Protein AF-A0A2K3L441-F1 (afdb_monomer_lite)

Structure (mmCIF, N/CA/C/O backbone):
data_AF-A0A2K3L441-F1
#
_entry.id   AF-A0A2K3L441-F1
#
loop_
_atom_site.group_PDB
_atom_site.id
_atom_site.type_symbol
_atom_site.label_atom_id
_atom_site.label_alt_id
_atom_site.label_comp_id
_atom_site.label_asym_id
_atom_site.label_entity_id
_atom_site.label_seq_id
_atom_site.pdbx_PDB_ins_code
_atom_site.Cartn_x
_atom_site.Cartn_y
_atom_site.Cartn_z
_atom_site.occupancy
_atom_site.B_iso_or_equiv
_atom_site.auth_seq_id
_atom_site.auth_comp_id
_atom_site.auth_asym_id
_atom_site.auth_atom_id
_atom_site.pdbx_PDB_model_num
ATOM 1 N N . MET A 1 1 ? -13.984 75.936 0.713 1.00 43.16 1 MET A N 1
ATOM 2 C CA . MET A 1 1 ? -13.941 75.637 -0.731 1.00 43.16 1 MET A CA 1
ATOM 3 C C . MET A 1 1 ? -13.088 74.402 -0.878 1.00 43.16 1 MET A C 1
ATOM 5 O O . MET A 1 1 ? -11.868 74.465 -0.814 1.00 43.16 1 MET A O 1
ATOM 9 N N . ASP A 1 2 ? -13.802 73.290 -0.870 1.00 38.25 2 ASP A N 1
ATOM 10 C CA . ASP A 1 2 ? -13.353 71.916 -0.731 1.00 38.25 2 ASP A CA 1
ATOM 11 C C . ASP A 1 2 ? -12.721 71.368 -2.008 1.00 38.25 2 ASP A C 1
ATOM 13 O O . ASP A 1 2 ? -13.249 71.599 -3.092 1.00 38.25 2 ASP A O 1
ATOM 17 N N . MET A 1 3 ? -11.671 70.557 -1.857 1.00 40.84 3 MET A N 1
ATOM 18 C CA . MET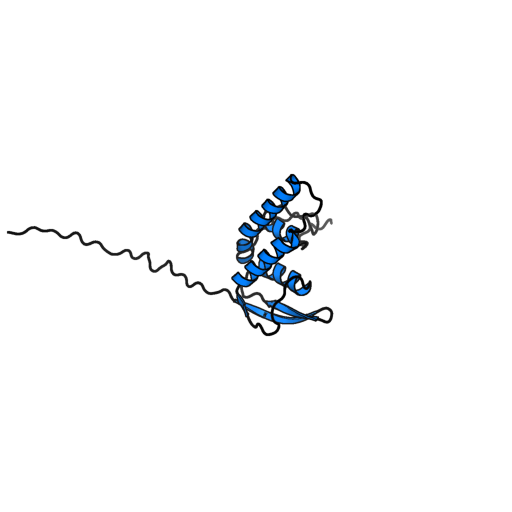 A 1 3 ? -11.440 69.366 -2.681 1.00 40.84 3 MET A CA 1
ATOM 19 C C . MET A 1 3 ? -10.680 68.324 -1.851 1.00 40.84 3 MET A C 1
ATOM 21 O O . MET A 1 3 ? -9.459 68.377 -1.728 1.00 40.84 3 MET A O 1
ATOM 25 N N . ALA A 1 4 ? -11.417 67.364 -1.295 1.00 40.56 4 ALA A N 1
ATOM 26 C CA . ALA A 1 4 ? -10.904 66.048 -0.932 1.00 40.56 4 ALA A CA 1
ATOM 27 C C . ALA A 1 4 ? -11.499 65.051 -1.938 1.00 40.56 4 ALA A C 1
ATOM 29 O O . ALA A 1 4 ? -12.717 64.903 -2.004 1.00 40.56 4 ALA A O 1
ATOM 30 N N . ALA A 1 5 ? -10.658 64.408 -2.749 1.00 44.62 5 ALA A N 1
ATOM 31 C CA . ALA A 1 5 ? -11.072 63.332 -3.644 1.00 44.62 5 ALA A CA 1
ATOM 32 C C . ALA A 1 5 ? -10.707 61.987 -3.003 1.00 44.62 5 ALA A C 1
ATOM 34 O O . ALA A 1 5 ? -9.537 61.686 -2.773 1.00 44.62 5 ALA A O 1
ATOM 35 N N . SER A 1 6 ? -11.739 61.212 -2.677 1.00 40.97 6 SER A N 1
ATOM 36 C CA . SER A 1 6 ? -11.674 59.876 -2.094 1.00 40.97 6 SER A CA 1
ATOM 37 C C . SER A 1 6 ? -11.228 58.837 -3.125 1.00 40.97 6 SER A C 1
ATOM 39 O O . SER A 1 6 ? -11.880 58.670 -4.156 1.00 40.97 6 SER A O 1
ATOM 41 N N . SER A 1 7 ? -10.178 58.080 -2.821 1.00 42.69 7 SER A N 1
ATOM 42 C CA . SER A 1 7 ? -9.854 56.830 -3.508 1.00 42.69 7 SER A CA 1
ATOM 43 C C . SER A 1 7 ? -10.747 55.707 -2.970 1.00 42.69 7 SER A C 1
ATOM 45 O O . SER A 1 7 ? -10.564 55.250 -1.842 1.00 42.69 7 SER A O 1
ATOM 47 N N . SER A 1 8 ? -11.725 55.269 -3.760 1.00 42.78 8 SER A N 1
ATOM 48 C CA . SER A 1 8 ? -12.521 54.073 -3.494 1.00 42.78 8 SER A CA 1
ATOM 49 C C . SER A 1 8 ? -11.729 52.817 -3.864 1.00 42.78 8 SER A C 1
ATOM 51 O O . SER A 1 8 ? -11.571 52.477 -5.033 1.00 42.78 8 SER A O 1
ATOM 53 N N . SER A 1 9 ? -11.227 52.110 -2.856 1.00 43.97 9 SER A N 1
ATOM 54 C CA . SER A 1 9 ? -10.742 50.738 -2.998 1.00 43.97 9 SER A CA 1
ATOM 55 C C . SER A 1 9 ? -11.939 49.789 -3.113 1.00 43.97 9 SER A C 1
ATOM 57 O O . SER A 1 9 ? -12.718 49.654 -2.168 1.00 43.97 9 SER A O 1
ATOM 59 N N . SER A 1 10 ? -12.102 49.132 -4.257 1.00 48.62 10 SER A N 1
ATOM 60 C CA . SER A 1 10 ? -12.959 47.949 -4.395 1.00 48.62 10 SER A CA 1
ATOM 61 C C . SER A 1 10 ? -12.362 46.765 -3.612 1.00 48.62 10 SER A C 1
ATOM 63 O O . SER A 1 10 ? -11.148 46.567 -3.698 1.00 48.62 10 SER A O 1
ATOM 65 N N . PRO A 1 11 ? -13.156 45.974 -2.865 1.00 49.53 11 PRO A N 1
ATOM 66 C CA . PRO A 1 11 ? -12.652 44.781 -2.188 1.00 49.53 11 PRO A CA 1
ATOM 67 C C . PRO A 1 11 ? -12.403 43.639 -3.195 1.00 49.53 11 PRO A C 1
ATOM 69 O O . PRO A 1 11 ? -13.049 43.612 -4.247 1.00 49.53 11 PRO A O 1
ATOM 72 N N . PRO A 1 12 ? -11.472 42.711 -2.906 1.00 43.69 12 PRO A N 1
ATOM 73 C CA . PRO A 1 12 ? -11.092 41.651 -3.830 1.00 43.69 12 PRO A CA 1
ATOM 74 C C . PRO A 1 12 ? -12.193 40.586 -3.904 1.00 43.69 12 PRO A C 1
ATOM 76 O O . PRO A 1 12 ? -12.670 40.080 -2.892 1.00 43.69 12 PRO A O 1
ATOM 79 N N . THR A 1 13 ? -12.601 40.241 -5.121 1.00 47.56 13 THR A N 1
ATOM 80 C CA . THR A 1 13 ? -13.573 39.178 -5.430 1.00 47.56 13 THR A CA 1
ATOM 81 C C . THR A 1 13 ? -12.956 37.773 -5.507 1.00 47.56 13 THR A C 1
ATOM 83 O O . THR A 1 13 ? -13.662 36.833 -5.859 1.00 47.56 13 THR A O 1
ATOM 86 N N . ASP A 1 14 ? -11.678 37.604 -5.153 1.00 46.34 14 ASP A N 1
ATOM 87 C CA . ASP A 1 14 ? -10.957 36.326 -5.294 1.00 46.34 14 ASP A CA 1
ATOM 88 C C . ASP A 1 14 ? -11.041 35.399 -4.064 1.00 46.34 14 ASP A C 1
ATOM 90 O O . ASP A 1 14 ? -10.806 34.198 -4.183 1.00 46.34 14 ASP A O 1
ATOM 94 N N . ASP A 1 15 ? -11.474 35.893 -2.899 1.00 42.16 15 ASP A N 1
ATOM 95 C CA . ASP A 1 15 ? -11.519 35.084 -1.664 1.00 42.16 15 ASP A CA 1
ATOM 96 C C . ASP A 1 15 ? -12.677 34.063 -1.621 1.00 42.16 15 ASP A C 1
ATOM 98 O O . ASP A 1 15 ? -12.725 33.195 -0.749 1.00 42.16 15 ASP A O 1
ATOM 102 N N . LEU A 1 16 ? -13.614 34.115 -2.574 1.00 42.16 16 LEU A N 1
ATOM 103 C CA . LEU A 1 16 ? -14.785 33.225 -2.613 1.00 42.16 16 LEU A CA 1
ATOM 104 C C . LEU A 1 16 ? -14.552 31.916 -3.388 1.00 42.16 16 LEU A C 1
ATOM 106 O O . LEU A 1 16 ? -15.429 31.053 -3.388 1.00 42.16 16 LEU A O 1
ATOM 110 N N . GLN A 1 17 ? -13.387 31.731 -4.023 1.00 42.25 17 GLN A N 1
ATOM 111 C CA . GLN A 1 17 ? -13.041 30.488 -4.733 1.00 42.25 17 GLN A CA 1
ATOM 112 C C . GLN A 1 17 ? -12.057 29.587 -3.969 1.00 42.25 17 GLN A C 1
ATOM 114 O O . GLN A 1 17 ? -11.855 28.441 -4.367 1.00 42.25 17 GLN A O 1
ATOM 119 N N . GLN A 1 18 ? -11.511 30.042 -2.835 1.00 42.91 18 GLN A N 1
ATOM 120 C CA . GLN A 1 18 ? -10.510 29.298 -2.056 1.00 42.91 18 GLN A CA 1
ATOM 121 C C . GLN A 1 18 ? -11.063 28.609 -0.798 1.00 42.91 18 GLN A C 1
ATOM 123 O O . GLN A 1 18 ? -10.321 28.215 0.097 1.00 42.91 18 GLN A O 1
ATOM 128 N N . GLN A 1 19 ? -12.377 28.396 -0.754 1.00 41.38 19 GLN A N 1
ATOM 129 C CA . GLN A 1 19 ? -13.013 27.427 0.136 1.00 41.38 19 GLN A CA 1
ATOM 130 C C . GLN A 1 19 ? -13.699 26.359 -0.714 1.00 41.38 19 GLN A C 1
ATOM 132 O O . GLN A 1 19 ? -14.916 26.176 -0.672 1.00 41.38 19 GLN A O 1
ATOM 137 N N . GLN A 1 20 ? -12.908 25.625 -1.503 1.00 48.94 20 GLN A N 1
ATOM 138 C CA . GLN A 1 20 ? -13.297 24.262 -1.847 1.00 48.94 20 GLN A CA 1
ATOM 139 C C . GLN A 1 20 ? -13.507 23.545 -0.520 1.00 48.94 20 GLN A C 1
ATOM 141 O O . GLN A 1 20 ? -12.559 23.300 0.222 1.00 48.94 20 GLN A O 1
ATOM 146 N N . GLN A 1 21 ? -14.776 23.311 -0.189 1.00 45.47 21 GLN A N 1
ATOM 147 C CA . GLN A 1 21 ? -15.190 22.464 0.914 1.00 45.47 21 GLN A CA 1
ATOM 148 C C . GLN A 1 21 ? -14.271 21.244 0.913 1.00 45.47 21 GLN A C 1
ATOM 150 O O . GLN A 1 21 ? -14.259 20.499 -0.069 1.00 45.47 21 GLN A O 1
ATOM 155 N N . LEU A 1 22 ? -13.483 21.077 1.980 1.00 51.97 22 LEU A N 1
ATOM 156 C CA . LEU A 1 22 ? -12.814 19.826 2.318 1.00 51.97 22 LEU A CA 1
ATOM 157 C C . LEU A 1 22 ? -13.919 18.783 2.460 1.00 51.97 22 LEU A C 1
ATOM 159 O O . LEU A 1 22 ? -14.448 18.536 3.540 1.00 51.97 22 LEU A O 1
ATOM 163 N N . LYS A 1 23 ? -14.366 18.247 1.330 1.00 53.09 23 LYS A N 1
ATOM 164 C CA . LYS A 1 23 ? -15.264 17.118 1.301 1.00 53.09 23 LYS A CA 1
ATOM 165 C C . LYS A 1 23 ? -14.389 15.970 1.751 1.00 53.09 23 LYS A C 1
ATOM 167 O O . LYS A 1 23 ? -13.571 15.489 0.970 1.00 53.09 23 LYS A O 1
ATOM 172 N N . GLU A 1 24 ? -14.503 15.613 3.025 1.00 68.50 24 GLU A N 1
ATOM 173 C CA . GLU A 1 24 ? -13.858 14.422 3.557 1.00 68.50 24 GLU A CA 1
ATOM 174 C C . GLU A 1 24 ? -14.167 13.269 2.603 1.00 68.50 24 GLU A C 1
ATOM 176 O O . GLU A 1 24 ? -15.326 12.912 2.370 1.00 68.50 24 GLU A O 1
ATOM 181 N N . PHE A 1 25 ? -13.124 12.754 1.957 1.00 85.88 25 PHE A N 1
ATOM 182 C CA . PHE A 1 25 ? -13.273 11.650 1.030 1.00 85.88 25 PHE A CA 1
ATOM 183 C C . PHE A 1 25 ? -13.433 10.391 1.881 1.00 85.88 25 PHE A C 1
ATOM 185 O O . PHE A 1 25 ? -12.467 9.882 2.451 1.00 85.88 25 PHE A O 1
ATOM 192 N N . LEU A 1 26 ? -14.682 9.964 2.061 1.00 92.56 26 LEU A N 1
ATOM 193 C CA . LEU A 1 26 ? -15.040 8.808 2.875 1.00 92.56 26 LEU A CA 1
ATOM 194 C C . LEU A 1 26 ? -15.147 7.560 2.003 1.00 92.56 26 LEU A C 1
ATOM 196 O O . LEU A 1 26 ? -15.771 7.573 0.940 1.00 92.56 26 LEU A O 1
ATOM 200 N N . HIS A 1 27 ? -14.573 6.464 2.480 1.00 94.06 27 HIS A N 1
ATOM 201 C CA . HIS A 1 27 ? -14.646 5.153 1.859 1.00 94.06 27 HIS A CA 1
ATOM 202 C C . HIS A 1 27 ? -15.489 4.220 2.704 1.00 94.06 27 HIS A C 1
ATOM 204 O O . HIS A 1 27 ? -15.239 4.068 3.897 1.00 94.06 27 HIS A O 1
ATOM 210 N N . LYS A 1 28 ? -16.455 3.549 2.076 1.00 95.56 28 LYS A N 1
ATOM 211 C CA . LYS A 1 28 ? -17.235 2.510 2.748 1.00 95.56 28 LYS A CA 1
ATOM 212 C C . LYS A 1 28 ? -16.358 1.317 3.074 1.00 95.56 28 LYS A C 1
ATOM 214 O O . LYS A 1 28 ? -15.460 0.966 2.311 1.00 95.56 28 LYS A O 1
ATOM 219 N N . THR A 1 29 ? -16.666 0.647 4.165 1.00 97.31 29 THR A N 1
ATOM 220 C CA . THR A 1 29 ? -16.051 -0.625 4.529 1.00 97.31 29 THR A CA 1
ATOM 221 C C . THR A 1 29 ? -17.043 -1.766 4.339 1.00 97.31 29 THR A C 1
ATOM 223 O O . THR A 1 29 ? -18.264 -1.592 4.290 1.00 97.31 29 THR A O 1
ATOM 226 N N . LYS A 1 30 ? -16.511 -2.976 4.204 1.00 97.19 30 LYS A N 1
ATOM 227 C CA . LYS A 1 30 ? -17.291 -4.207 4.156 1.00 97.19 30 LYS A CA 1
ATOM 228 C C . LYS A 1 30 ? -16.584 -5.277 4.961 1.00 97.19 30 LYS A C 1
ATOM 230 O O . LYS A 1 30 ? -15.457 -5.644 4.648 1.00 97.19 30 LYS A O 1
ATOM 235 N N . SER A 1 31 ? -17.272 -5.827 5.950 1.00 97.50 31 SER A N 1
ATOM 236 C CA . SER A 1 31 ? -16.791 -7.004 6.667 1.00 97.50 31 SER A CA 1
ATOM 237 C C . SER A 1 31 ? -16.903 -8.242 5.781 1.00 97.50 31 SER A C 1
ATOM 239 O O . SER A 1 31 ? -17.960 -8.532 5.217 1.00 97.50 31 SER A O 1
ATOM 241 N N . ILE A 1 32 ? -15.801 -8.975 5.655 1.00 97.25 32 ILE A N 1
ATOM 242 C CA . ILE A 1 32 ? -15.731 -10.256 4.953 1.00 97.25 32 ILE A CA 1
ATOM 243 C C . ILE A 1 32 ? -15.158 -11.329 5.876 1.00 97.25 32 ILE A C 1
ATOM 245 O O . ILE A 1 32 ? -14.500 -11.023 6.869 1.00 97.25 32 ILE A O 1
ATOM 249 N N . HIS A 1 33 ? -15.391 -12.595 5.539 1.00 97.69 33 HIS A N 1
ATOM 250 C CA . HIS A 1 33 ? -14.742 -13.714 6.209 1.00 97.69 33 HIS A CA 1
ATOM 251 C C . HIS A 1 33 ? -13.560 -14.185 5.357 1.00 97.69 33 HIS A C 1
ATOM 253 O O . HIS A 1 33 ? -13.750 -14.637 4.228 1.00 97.69 33 HIS A O 1
ATOM 259 N N . PHE A 1 34 ? -12.341 -14.048 5.873 1.00 96.88 34 PHE A N 1
ATOM 260 C CA . PHE A 1 34 ? -11.104 -14.346 5.160 1.00 96.88 34 PHE A CA 1
ATOM 261 C C . PHE A 1 34 ? -10.169 -15.173 6.046 1.00 96.88 34 PHE A C 1
ATOM 263 O O . PHE A 1 34 ? -9.790 -14.747 7.135 1.00 96.88 34 PHE A O 1
ATOM 270 N N . LEU A 1 35 ? -9.815 -16.378 5.585 1.00 96.56 35 LEU A N 1
ATOM 271 C CA . LEU A 1 35 ? -8.930 -17.316 6.295 1.00 96.56 35 LEU A CA 1
ATOM 272 C C . LEU A 1 35 ? -9.312 -17.525 7.779 1.00 96.56 35 LEU A C 1
ATOM 274 O O . LEU A 1 35 ? -8.461 -17.488 8.663 1.00 96.56 35 LEU A O 1
ATOM 278 N N . GLY A 1 36 ? -10.609 -17.710 8.055 1.00 95.94 36 GLY A N 1
ATOM 279 C CA . GLY A 1 36 ? -11.135 -17.952 9.407 1.00 95.94 36 GLY A CA 1
ATOM 280 C C . GLY A 1 36 ? -11.224 -16.715 10.307 1.00 95.94 36 GLY A C 1
ATOM 281 O O . GLY A 1 36 ? -11.539 -16.844 11.488 1.00 95.94 36 GLY A O 1
ATOM 282 N N . ARG A 1 37 ? -10.958 -15.515 9.776 1.00 96.12 37 ARG A N 1
ATOM 283 C CA . ARG A 1 37 ? -11.100 -14.240 10.487 1.00 96.12 37 ARG A CA 1
ATOM 284 C C . ARG A 1 37 ? -12.166 -13.383 9.822 1.00 96.12 37 ARG A C 1
ATOM 286 O O . ARG A 1 37 ? -12.277 -13.352 8.599 1.00 96.12 37 ARG A O 1
ATOM 293 N N . THR A 1 38 ? -12.930 -12.650 10.624 1.00 97.00 38 THR A N 1
ATOM 294 C CA . THR A 1 38 ? -13.730 -11.539 10.104 1.00 97.00 38 THR A CA 1
ATOM 295 C C . THR A 1 38 ? -12.808 -10.337 9.944 1.00 97.00 38 THR A C 1
ATOM 297 O O . THR A 1 38 ? -12.136 -9.941 10.895 1.00 97.00 38 THR A O 1
ATOM 300 N N . THR A 1 39 ? -12.732 -9.785 8.738 1.00 96.94 39 THR A N 1
ATOM 301 C CA . THR A 1 39 ? -11.807 -8.703 8.390 1.00 96.94 39 THR A CA 1
ATOM 302 C C . THR A 1 39 ? -12.549 -7.649 7.572 1.00 96.94 39 THR A C 1
ATOM 304 O O . THR A 1 39 ? -13.251 -8.011 6.624 1.00 96.94 39 THR A O 1
ATOM 307 N N . PRO A 1 40 ? -12.431 -6.358 7.915 1.00 97.56 40 PRO A N 1
ATOM 308 C CA . PRO A 1 40 ? -12.986 -5.298 7.096 1.00 97.56 40 PRO A CA 1
ATOM 309 C C . PRO A 1 40 ? -12.090 -5.072 5.875 1.00 97.56 40 PRO A C 1
ATOM 311 O O . PRO A 1 40 ? -10.866 -5.067 5.985 1.00 97.56 40 PRO A O 1
ATOM 314 N N . ILE A 1 41 ? -12.705 -4.864 4.716 1.00 97.94 41 ILE A N 1
ATOM 315 C CA . ILE A 1 41 ? -12.053 -4.326 3.520 1.00 97.94 41 ILE A CA 1
ATOM 316 C C . ILE A 1 41 ? -12.635 -2.952 3.206 1.00 97.94 41 ILE A C 1
ATOM 318 O O . ILE A 1 41 ? -13.795 -2.676 3.516 1.00 97.94 41 ILE A O 1
ATOM 322 N N . VAL A 1 42 ? -11.839 -2.099 2.582 1.00 97.31 42 VAL A N 1
ATOM 323 C CA . VAL A 1 42 ? -12.223 -0.759 2.149 1.00 97.31 42 VAL A CA 1
ATOM 324 C C . VAL A 1 42 ? -12.663 -0.808 0.690 1.00 97.31 42 VAL A C 1
ATOM 326 O O . VAL A 1 42 ? -11.997 -1.407 -0.158 1.00 97.31 42 VAL A O 1
ATOM 329 N N . LEU A 1 43 ? -13.806 -0.198 0.400 1.00 95.81 43 LEU A N 1
ATOM 330 C CA . LEU A 1 43 ? -14.422 -0.169 -0.919 1.00 95.81 43 LEU A CA 1
ATOM 331 C C . LEU A 1 43 ? -14.062 1.120 -1.662 1.00 95.81 43 LEU A C 1
ATOM 333 O O . LEU A 1 43 ? -13.980 2.203 -1.078 1.00 95.81 43 LEU A O 1
ATOM 337 N N . GLN A 1 44 ? -13.885 0.996 -2.975 1.00 90.81 44 GLN A N 1
ATOM 338 C CA . GLN A 1 44 ? -13.658 2.135 -3.857 1.00 90.81 44 GLN A CA 1
ATOM 339 C C . GLN A 1 44 ? -14.986 2.832 -4.181 1.00 90.81 44 GLN A C 1
ATOM 341 O O . GLN A 1 44 ? -15.996 2.173 -4.427 1.00 90.81 44 GLN A O 1
ATOM 346 N N . ASN A 1 45 ? -14.968 4.164 -4.196 1.00 84.31 45 ASN A N 1
ATOM 347 C CA . ASN A 1 45 ? -16.032 4.979 -4.788 1.00 84.31 45 ASN A CA 1
ATOM 348 C C . ASN A 1 45 ? -15.761 5.171 -6.293 1.00 84.31 45 ASN A C 1
ATOM 350 O O . ASN A 1 45 ? -14.663 4.872 -6.764 1.00 84.31 45 ASN A O 1
ATOM 354 N N . ASP A 1 46 ? -16.705 5.737 -7.045 1.00 77.81 46 ASP A N 1
ATOM 355 C CA . ASP A 1 46 ? -16.462 6.100 -8.448 1.00 77.81 46 ASP A CA 1
ATOM 356 C C . ASP A 1 46 ? -15.252 7.047 -8.561 1.00 77.81 46 ASP A C 1
ATOM 358 O O . ASP A 1 46 ? -15.194 8.075 -7.885 1.00 77.81 46 ASP A O 1
ATOM 362 N N . ASN A 1 47 ? -14.269 6.684 -9.395 1.00 70.56 47 ASN A N 1
ATOM 363 C CA . ASN A 1 47 ? -12.983 7.385 -9.553 1.00 70.56 47 ASN A CA 1
ATOM 364 C C . ASN A 1 47 ? -12.145 7.522 -8.260 1.00 70.56 47 ASN A C 1
ATOM 366 O O . ASN A 1 47 ? -11.313 8.420 -8.157 1.00 70.56 47 ASN A O 1
ATOM 370 N N . GLY A 1 48 ? -12.354 6.655 -7.261 1.00 69.69 48 GLY A N 1
ATOM 371 C CA . GLY A 1 48 ? -11.607 6.693 -5.999 1.00 69.69 48 GLY A CA 1
ATOM 372 C C . GLY A 1 48 ? -10.129 6.273 -6.124 1.00 69.69 48 GLY A C 1
ATOM 373 O O . GLY A 1 48 ? -9.748 5.665 -7.127 1.00 69.69 48 GLY A O 1
ATOM 374 N N . PRO A 1 49 ? -9.311 6.517 -5.083 1.00 79.88 49 PRO A N 1
ATOM 375 C CA . PRO A 1 49 ? -7.873 6.254 -5.052 1.00 79.88 49 PRO A CA 1
ATOM 376 C C . PRO A 1 49 ? -7.534 4.759 -5.012 1.00 79.88 49 PRO A C 1
ATOM 378 O O . PRO A 1 49 ? -7.214 4.194 -3.966 1.00 79.88 49 PRO A O 1
ATOM 381 N N . CYS A 1 50 ? -7.611 4.093 -6.162 1.00 88.50 50 CYS A N 1
ATOM 382 C CA . CYS A 1 50 ? -7.352 2.658 -6.287 1.00 88.50 50 CYS A CA 1
ATOM 383 C C . CYS A 1 50 ? -6.008 2.206 -5.665 1.00 88.50 50 CYS A C 1
ATOM 385 O O . CYS A 1 50 ? -6.031 1.227 -4.914 1.00 88.50 50 CYS A O 1
ATOM 387 N N . PRO A 1 51 ? -4.867 2.908 -5.864 1.00 92.88 51 PRO A N 1
ATOM 388 C CA . PRO A 1 51 ? -3.583 2.481 -5.300 1.00 92.88 51 PRO A CA 1
ATOM 389 C C . PRO A 1 51 ? -3.579 2.437 -3.767 1.00 92.88 51 PRO A C 1
ATOM 391 O O . PRO A 1 51 ? -3.170 1.435 -3.179 1.00 92.88 51 PRO A O 1
ATOM 394 N N . LEU A 1 52 ? -4.100 3.484 -3.114 1.00 94.75 52 LEU A N 1
ATOM 395 C CA . LEU A 1 52 ? -4.210 3.531 -1.655 1.00 94.75 52 LEU A CA 1
ATOM 396 C C . LEU A 1 52 ? -5.081 2.385 -1.129 1.00 94.75 52 LEU A C 1
ATOM 398 O O . LEU A 1 52 ? -4.680 1.667 -0.214 1.00 94.75 52 LEU A O 1
ATOM 402 N N . LEU A 1 53 ? -6.259 2.179 -1.726 1.00 95.56 53 LEU A N 1
ATOM 403 C CA . LEU A 1 53 ? -7.179 1.135 -1.273 1.00 95.56 53 LEU A CA 1
ATOM 404 C C . LEU A 1 53 ? -6.623 -0.272 -1.496 1.00 95.56 53 LEU A C 1
ATOM 406 O O . LEU A 1 53 ? -6.848 -1.148 -0.659 1.00 95.56 53 LEU A O 1
ATOM 410 N N . ALA A 1 54 ? -5.884 -0.494 -2.586 1.00 95.62 54 ALA A N 1
ATOM 411 C CA . ALA A 1 54 ? -5.206 -1.758 -2.844 1.00 95.62 54 ALA A CA 1
ATOM 412 C C . ALA A 1 54 ? -4.201 -2.079 -1.728 1.00 95.62 54 ALA A C 1
ATOM 414 O O . ALA A 1 54 ? -4.258 -3.166 -1.150 1.00 95.62 54 ALA A O 1
ATOM 415 N N . ILE A 1 55 ? -3.356 -1.109 -1.361 1.00 96.75 55 ILE A N 1
ATOM 416 C CA . ILE A 1 55 ? -2.398 -1.246 -0.257 1.00 96.75 55 ILE A CA 1
ATOM 417 C C . ILE A 1 55 ? -3.128 -1.516 1.064 1.00 96.75 55 ILE A C 1
ATOM 419 O O . ILE A 1 55 ? -2.835 -2.508 1.735 1.00 96.75 55 ILE A O 1
ATOM 423 N N . CYS A 1 56 ? -4.117 -0.690 1.425 1.00 97.56 56 CYS A N 1
ATOM 424 C CA . CYS A 1 56 ? -4.869 -0.865 2.668 1.00 97.56 56 CYS A CA 1
ATOM 425 C C . CYS A 1 56 ? -5.511 -2.255 2.752 1.00 97.56 56 CYS A C 1
ATOM 427 O O . CYS A 1 56 ? -5.395 -2.923 3.777 1.00 97.56 56 CYS A O 1
ATOM 429 N N . ASN A 1 57 ? -6.146 -2.721 1.674 1.00 98.06 57 ASN A N 1
ATOM 430 C CA . ASN A 1 57 ? -6.804 -4.023 1.650 1.00 98.06 57 ASN A CA 1
ATOM 431 C C . ASN A 1 57 ? -5.813 -5.182 1.769 1.00 98.06 57 ASN A C 1
ATOM 433 O O . ASN A 1 57 ? -6.079 -6.111 2.529 1.00 98.06 57 ASN A O 1
ATOM 437 N N . VAL A 1 58 ? -4.658 -5.131 1.096 1.00 98.12 58 VAL A N 1
ATOM 438 C CA . VAL A 1 58 ? -3.606 -6.148 1.272 1.00 98.12 58 VAL A CA 1
ATOM 439 C C . VAL A 1 58 ? -3.172 -6.219 2.735 1.00 98.12 58 VAL A C 1
ATOM 441 O O . VAL A 1 58 ? -3.135 -7.307 3.314 1.00 98.12 58 VAL A O 1
ATOM 444 N N . LEU A 1 59 ? -2.901 -5.072 3.359 1.00 97.88 59 LEU A N 1
ATOM 445 C CA . LEU A 1 59 ? -2.443 -5.022 4.745 1.00 97.88 59 LEU A CA 1
ATOM 446 C C . LEU A 1 59 ? -3.527 -5.473 5.741 1.00 97.88 59 LEU A C 1
ATOM 448 O O . LEU A 1 59 ? -3.219 -6.203 6.683 1.00 97.88 59 LEU A O 1
ATOM 452 N N . LEU A 1 60 ? -4.798 -5.114 5.530 1.00 97.94 60 LEU A N 1
ATOM 453 C CA . LEU A 1 60 ? -5.927 -5.585 6.348 1.00 97.94 60 LEU A CA 1
ATOM 454 C C . LEU A 1 60 ? -6.068 -7.110 6.270 1.00 97.94 60 LEU A C 1
ATOM 456 O O . LEU A 1 60 ? -6.125 -7.799 7.293 1.00 97.94 60 LEU A O 1
ATOM 460 N N . LEU A 1 61 ? -6.040 -7.662 5.055 1.00 97.94 61 LEU A N 1
ATOM 461 C CA . LEU A 1 61 ? -6.124 -9.105 4.824 1.00 97.94 61 LEU A CA 1
ATOM 462 C C . LEU A 1 61 ? -4.933 -9.851 5.439 1.00 97.94 61 LEU A C 1
ATOM 464 O O . LEU A 1 61 ? -5.111 -10.938 5.996 1.00 97.94 61 LEU A O 1
ATOM 468 N N . ARG A 1 62 ? -3.738 -9.249 5.430 1.00 96.81 62 ARG A N 1
ATOM 469 C CA . ARG A 1 62 ? -2.526 -9.771 6.085 1.00 96.81 62 ARG A CA 1
ATOM 470 C C . ARG A 1 62 ? -2.490 -9.574 7.606 1.00 96.81 62 ARG A C 1
ATOM 472 O O . ARG A 1 62 ? -1.534 -10.020 8.230 1.00 96.81 62 ARG A O 1
ATOM 479 N N . ASN A 1 63 ? -3.509 -8.960 8.219 1.00 95.88 63 ASN A N 1
ATOM 480 C CA . ASN A 1 63 ? -3.512 -8.597 9.647 1.00 95.88 63 ASN A CA 1
ATOM 481 C C . ASN A 1 63 ? -2.402 -7.605 10.045 1.00 95.88 63 ASN A C 1
ATOM 483 O O . ASN A 1 63 ? -1.930 -7.617 11.179 1.00 95.88 63 ASN A O 1
ATOM 487 N N . GLN A 1 64 ? -1.947 -6.792 9.096 1.00 96.00 64 GLN A N 1
ATOM 488 C CA . GLN A 1 64 ? -0.905 -5.780 9.273 1.00 96.00 64 GLN A CA 1
ATOM 489 C C . GLN A 1 64 ? -1.489 -4.374 9.464 1.00 96.00 64 GLN A C 1
ATOM 491 O O . GLN A 1 64 ? -0.789 -3.485 9.932 1.00 96.00 64 GLN A O 1
ATOM 496 N N . LEU A 1 65 ? -2.770 -4.190 9.138 1.00 95.81 65 LEU A N 1
ATOM 497 C CA . LEU A 1 65 ? -3.596 -3.066 9.571 1.00 95.81 65 LEU A CA 1
ATOM 498 C C . LEU A 1 65 ? -4.822 -3.595 10.314 1.00 95.81 65 LEU A C 1
ATOM 500 O O . LEU A 1 65 ? -5.266 -4.720 10.076 1.00 95.81 65 LEU A O 1
ATOM 504 N N . SER A 1 66 ? -5.381 -2.766 11.194 1.00 91.38 66 SER A N 1
ATOM 505 C CA . SER A 1 66 ? -6.584 -3.089 11.958 1.00 91.38 66 SER A CA 1
ATOM 506 C C . SER A 1 66 ? -7.583 -1.941 11.897 1.00 91.38 66 SER A C 1
ATOM 508 O O . SER A 1 66 ? -7.223 -0.779 12.074 1.00 91.38 66 SER A O 1
ATOM 510 N N . LEU A 1 67 ? -8.845 -2.287 11.662 1.00 94.94 67 LEU A N 1
ATOM 511 C CA . LEU A 1 67 ? -9.995 -1.392 11.720 1.00 94.94 67 LEU A CA 1
ATOM 512 C C . LEU A 1 67 ? -11.085 -2.067 12.554 1.00 94.94 67 LEU A C 1
ATOM 514 O O . LEU A 1 67 ? -11.193 -3.295 12.562 1.00 94.94 67 LEU A O 1
ATOM 518 N N . SER A 1 68 ? -11.906 -1.267 13.237 1.00 94.00 68 SER A N 1
ATOM 519 C CA . SER A 1 68 ? -13.082 -1.791 13.939 1.00 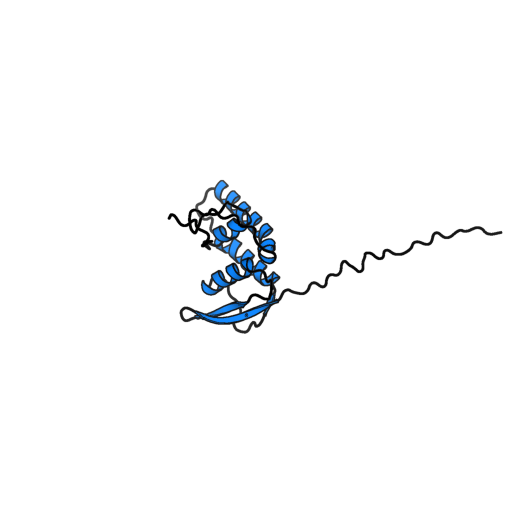94.00 68 SER A CA 1
ATOM 520 C C . SER A 1 68 ? -14.031 -2.476 12.951 1.00 94.00 68 SER A C 1
ATOM 522 O O . SER A 1 68 ? -14.248 -1.967 11.855 1.00 94.00 68 SER A O 1
ATOM 524 N N . LEU A 1 69 ? -14.627 -3.603 13.343 1.00 93.06 69 LEU A N 1
ATOM 525 C CA . LEU A 1 69 ? -15.609 -4.316 12.515 1.00 93.06 69 LEU A CA 1
ATOM 526 C C . LEU A 1 69 ? -16.925 -3.545 12.344 1.00 93.06 69 LEU A C 1
ATOM 528 O O . LEU A 1 69 ? -17.657 -3.809 11.392 1.00 93.06 69 LEU A O 1
ATOM 532 N N . ASP A 1 70 ? -17.192 -2.595 13.242 1.00 92.81 70 ASP A N 1
ATOM 533 C CA . ASP A 1 70 ? -18.410 -1.782 13.253 1.00 92.81 70 ASP A CA 1
ATOM 534 C C . ASP A 1 70 ? -18.238 -0.447 12.513 1.00 92.81 70 ASP A C 1
ATOM 536 O O . ASP A 1 70 ? -19.184 0.334 12.403 1.00 92.81 70 ASP A O 1
ATOM 540 N N . ILE A 1 71 ? -17.031 -0.153 12.011 1.00 93.94 71 ILE A N 1
ATOM 541 C CA . ILE A 1 71 ? -16.810 1.058 11.223 1.00 93.94 71 ILE A CA 1
ATOM 542 C C . ILE A 1 71 ? -17.498 0.879 9.871 1.00 93.94 71 ILE A C 1
ATOM 544 O O . ILE A 1 71 ? -17.228 -0.104 9.190 1.00 93.94 71 ILE A O 1
ATOM 548 N N . ALA A 1 72 ? -18.393 1.793 9.493 1.00 95.62 72 ALA A N 1
ATOM 549 C CA . ALA A 1 72 ? -19.100 1.743 8.208 1.00 95.62 72 ALA A CA 1
ATOM 550 C C . ALA A 1 72 ? -18.365 2.514 7.100 1.00 95.62 72 ALA A C 1
ATOM 552 O O . ALA A 1 72 ? -18.443 2.154 5.925 1.00 95.62 72 ALA A O 1
ATOM 553 N N . GLU A 1 73 ? -17.663 3.583 7.480 1.00 95.75 73 GLU A N 1
ATOM 554 C CA . GLU A 1 73 ? -16.938 4.475 6.581 1.00 95.75 73 GLU A CA 1
ATOM 555 C C . GLU A 1 73 ? -15.643 4.956 7.242 1.00 95.75 73 GLU A C 1
ATOM 557 O O . GLU A 1 73 ? -15.574 5.109 8.461 1.00 95.75 73 GLU A O 1
ATOM 562 N N . ILE A 1 74 ? -14.608 5.194 6.442 1.00 95.44 74 ILE A N 1
ATOM 563 C CA . ILE A 1 74 ? -13.298 5.666 6.891 1.00 95.44 74 ILE A CA 1
ATOM 564 C C . ILE A 1 74 ? -12.794 6.778 5.974 1.00 95.44 74 ILE A C 1
ATOM 566 O O . ILE A 1 74 ? -12.950 6.697 4.756 1.00 95.44 74 ILE A O 1
ATOM 570 N N . SER A 1 75 ? -12.190 7.821 6.547 1.00 94.38 75 SER A N 1
ATOM 571 C CA . SER A 1 75 ? -11.627 8.916 5.760 1.00 94.38 75 SER A CA 1
ATOM 572 C C . SER A 1 75 ? -10.339 8.504 5.052 1.00 94.38 75 SER A C 1
ATOM 574 O O . SER A 1 75 ? -9.530 7.731 5.570 1.00 94.38 75 SER A O 1
ATOM 576 N N . GLN A 1 76 ? -10.125 9.068 3.866 1.00 93.00 76 GLN A N 1
ATOM 577 C CA . GLN A 1 76 ? -8.888 8.915 3.108 1.00 93.00 76 GLN A CA 1
ATOM 578 C C . GLN A 1 76 ? -7.655 9.342 3.916 1.00 93.00 76 GLN A C 1
ATOM 580 O O . GLN A 1 76 ? -6.633 8.664 3.870 1.00 93.00 76 GLN A O 1
ATOM 585 N N . GLU A 1 77 ? -7.757 10.423 4.694 1.00 93.00 77 GLU A N 1
ATOM 586 C CA . GLU A 1 77 ? -6.682 10.871 5.585 1.00 93.00 77 GLU A CA 1
ATOM 587 C C . GLU A 1 77 ? -6.316 9.786 6.599 1.00 93.00 77 GLU A C 1
ATOM 589 O O . GLU A 1 77 ? -5.141 9.456 6.745 1.00 93.00 77 GLU A O 1
ATOM 594 N N . ARG A 1 78 ? -7.311 9.140 7.227 1.00 95.12 78 ARG A N 1
ATOM 595 C CA . ARG A 1 78 ? -7.034 8.057 8.174 1.00 95.12 78 ARG A CA 1
ATOM 596 C C . ARG A 1 78 ? -6.378 6.858 7.495 1.00 95.12 78 ARG A C 1
ATOM 598 O O . ARG A 1 78 ? -5.504 6.241 8.099 1.00 95.12 78 ARG A O 1
ATOM 605 N N . LEU A 1 79 ? -6.768 6.530 6.262 1.00 95.56 79 LEU A N 1
ATOM 606 C CA . LEU A 1 79 ? -6.114 5.474 5.482 1.00 95.56 79 LEU A CA 1
ATOM 607 C C . LEU A 1 79 ? -4.644 5.809 5.205 1.00 95.56 79 LEU A C 1
ATOM 609 O O . LEU A 1 79 ? -3.786 4.955 5.418 1.00 95.56 79 LEU A O 1
ATOM 613 N N . LEU A 1 80 ? -4.344 7.047 4.801 1.00 95.12 80 LEU A N 1
ATOM 614 C CA . LEU A 1 80 ? -2.970 7.515 4.600 1.00 95.12 80 LEU A CA 1
ATOM 615 C C . LEU A 1 80 ? -2.154 7.432 5.895 1.00 95.12 80 LEU A C 1
ATOM 617 O O . LEU A 1 80 ? -1.047 6.898 5.873 1.00 95.12 80 LEU A O 1
ATOM 621 N N . SER A 1 81 ? -2.710 7.876 7.030 1.00 95.56 81 SER A N 1
ATOM 622 C CA . SER A 1 81 ? -2.035 7.772 8.331 1.00 95.56 81 SER A CA 1
ATOM 623 C C . SER A 1 81 ? -1.721 6.324 8.700 1.00 95.56 81 SER A C 1
ATOM 625 O O . SER A 1 81 ? -0.606 6.032 9.112 1.00 95.56 81 SER A O 1
ATOM 627 N N . LEU A 1 82 ? -2.668 5.400 8.506 1.00 96.31 82 LEU A N 1
ATOM 628 C CA . LEU A 1 82 ? -2.461 3.977 8.789 1.00 96.31 82 LEU A CA 1
ATOM 629 C C . LEU A 1 82 ? -1.341 3.372 7.931 1.00 96.31 82 LEU A C 1
ATOM 631 O O . LEU A 1 82 ? -0.536 2.585 8.426 1.00 96.31 82 LEU A O 1
ATOM 635 N N . VAL A 1 83 ? -1.265 3.739 6.649 1.00 96.00 83 VAL A N 1
ATOM 636 C CA . VAL A 1 83 ? -0.181 3.283 5.765 1.00 96.00 83 VAL A CA 1
ATOM 637 C C . VAL A 1 83 ? 1.162 3.897 6.180 1.00 96.00 83 VAL A C 1
ATOM 639 O O . VAL A 1 83 ? 2.161 3.180 6.206 1.00 96.00 83 VAL A O 1
ATOM 642 N N . ALA A 1 84 ? 1.192 5.176 6.566 1.00 95.44 84 ALA A N 1
ATOM 643 C CA . ALA A 1 84 ? 2.397 5.840 7.071 1.00 95.44 84 ALA A CA 1
ATOM 644 C C . ALA A 1 84 ? 2.922 5.190 8.362 1.00 95.44 84 ALA A C 1
ATOM 646 O O . ALA A 1 84 ? 4.102 4.853 8.448 1.00 95.44 84 ALA A O 1
ATOM 647 N N . GLU A 1 85 ? 2.036 4.946 9.334 1.00 94.62 85 GLU A N 1
ATOM 648 C CA . GLU A 1 85 ? 2.339 4.205 10.566 1.00 94.62 85 GLU A CA 1
ATOM 649 C C . GLU A 1 85 ? 2.950 2.833 10.218 1.00 94.62 85 GLU A C 1
ATOM 651 O O . GLU A 1 85 ? 4.015 2.464 10.718 1.00 94.62 85 GLU A O 1
ATOM 656 N N . ARG A 1 86 ? 2.349 2.109 9.261 1.00 94.81 86 ARG A N 1
ATOM 657 C CA . ARG A 1 86 ? 2.843 0.794 8.837 1.00 94.81 86 ARG A CA 1
ATOM 658 C C . ARG A 1 86 ? 4.207 0.841 8.142 1.00 94.81 86 ARG A C 1
ATOM 660 O O . ARG A 1 86 ? 4.996 -0.090 8.332 1.00 94.81 86 ARG A O 1
ATOM 667 N N . LEU A 1 87 ? 4.491 1.870 7.343 1.00 93.25 87 LEU A N 1
ATOM 668 C CA . LEU A 1 87 ? 5.800 2.065 6.706 1.00 93.25 87 LEU A CA 1
ATOM 669 C C . LEU A 1 87 ? 6.903 2.211 7.756 1.00 93.25 87 LEU A C 1
ATOM 671 O O . LEU A 1 87 ? 7.936 1.546 7.650 1.00 93.25 87 LEU A O 1
ATOM 675 N N . ILE A 1 88 ? 6.653 3.022 8.786 1.00 92.25 88 ILE A N 1
ATOM 676 C CA . ILE A 1 88 ? 7.583 3.238 9.898 1.00 92.25 88 ILE A CA 1
ATOM 677 C C . ILE A 1 88 ? 7.804 1.925 10.656 1.00 92.25 88 ILE A C 1
ATOM 679 O O . ILE A 1 88 ? 8.948 1.506 10.830 1.00 92.25 88 ILE A O 1
ATOM 683 N N . ASP A 1 89 ? 6.735 1.228 11.044 1.00 91.00 89 ASP A N 1
ATOM 684 C CA . ASP A 1 89 ? 6.818 -0.019 11.818 1.00 91.00 89 ASP A CA 1
ATOM 685 C C . ASP A 1 89 ? 7.535 -1.150 11.066 1.00 91.00 89 ASP A C 1
ATOM 687 O O . ASP A 1 89 ? 8.283 -1.933 11.652 1.00 91.00 89 ASP A O 1
ATOM 691 N N . SER A 1 90 ? 7.318 -1.257 9.752 1.00 87.81 90 SER A N 1
ATOM 692 C CA . SER A 1 90 ? 7.929 -2.314 8.929 1.00 87.81 90 SER A CA 1
ATOM 693 C C . SER A 1 90 ? 9.434 -2.123 8.761 1.00 87.81 90 SER A C 1
ATOM 695 O O . SER A 1 90 ? 10.163 -3.098 8.589 1.00 87.81 90 SER A O 1
ATOM 697 N N . ASN A 1 91 ? 9.901 -0.876 8.838 1.00 85.44 91 ASN A N 1
ATOM 698 C CA . ASN A 1 91 ? 11.263 -0.500 8.474 1.00 85.44 91 ASN A CA 1
ATOM 699 C C . ASN A 1 91 ? 12.106 0.012 9.654 1.00 85.44 91 ASN A C 1
ATOM 701 O O . ASN A 1 91 ? 13.281 0.315 9.476 1.00 85.44 91 ASN A O 1
ATOM 705 N N . SER A 1 92 ? 11.561 0.053 10.872 1.00 81.00 92 SER A N 1
ATOM 706 C CA . SER A 1 92 ? 12.274 0.527 12.071 1.00 81.00 92 SER A CA 1
ATOM 707 C C . SER A 1 92 ? 13.191 -0.524 12.724 1.00 81.00 92 SER A C 1
ATOM 709 O O . SER A 1 92 ? 14.003 -0.185 13.585 1.00 81.00 92 SER A O 1
ATOM 711 N N . ASN A 1 93 ? 13.146 -1.793 12.293 1.00 72.94 93 ASN A N 1
ATOM 712 C CA . ASN A 1 93 ? 14.065 -2.837 12.767 1.00 72.94 93 ASN A CA 1
ATOM 713 C C . ASN A 1 93 ? 15.445 -2.748 12.084 1.00 72.94 93 ASN A C 1
ATOM 715 O O . ASN A 1 93 ? 15.737 -3.441 11.106 1.00 72.94 93 ASN A O 1
ATOM 719 N N . VAL A 1 94 ? 16.320 -1.915 12.652 1.00 68.94 94 VAL A N 1
ATOM 720 C CA . VAL A 1 94 ? 17.707 -1.684 12.197 1.00 68.94 94 VAL A CA 1
ATOM 721 C C . VAL A 1 94 ? 18.778 -2.363 13.059 1.00 68.94 94 VAL A C 1
ATOM 723 O O . VAL A 1 94 ? 19.969 -2.091 12.912 1.00 68.94 94 VAL A O 1
ATOM 726 N N . ASN A 1 95 ? 18.382 -3.271 13.953 1.00 65.94 95 ASN A N 1
ATOM 727 C CA . ASN A 1 95 ? 19.327 -3.978 14.817 1.00 65.94 95 ASN A CA 1
ATOM 728 C C . ASN A 1 95 ? 20.407 -4.685 13.975 1.00 65.94 95 ASN A C 1
ATOM 730 O O . ASN A 1 95 ? 20.085 -5.424 13.044 1.00 65.94 95 ASN A O 1
ATOM 734 N N . ASN A 1 96 ? 21.681 -4.484 14.335 1.00 66.81 96 ASN A N 1
ATOM 735 C CA . ASN A 1 96 ? 22.864 -5.077 13.688 1.00 66.81 96 ASN A CA 1
ATOM 736 C C . ASN A 1 96 ? 23.245 -4.545 12.285 1.00 66.81 96 ASN A C 1
ATOM 738 O O . ASN A 1 96 ? 23.985 -5.222 11.569 1.00 66.81 96 ASN A O 1
ATOM 742 N N . LYS A 1 97 ? 22.790 -3.351 11.882 1.00 76.00 97 LYS A N 1
ATOM 743 C CA . LYS A 1 97 ? 23.156 -2.739 10.588 1.00 76.00 97 LYS A CA 1
ATOM 744 C C . LYS A 1 97 ? 24.107 -1.544 10.756 1.00 76.00 97 LYS A C 1
ATOM 746 O O . LYS A 1 97 ? 24.070 -0.864 11.776 1.00 76.00 97 LYS A O 1
ATOM 751 N N . ASP A 1 98 ? 24.972 -1.319 9.764 1.00 84.56 98 ASP A N 1
ATOM 752 C CA . ASP A 1 98 ? 25.915 -0.188 9.733 1.00 84.56 98 ASP A CA 1
ATOM 753 C C . ASP A 1 98 ? 25.162 1.155 9.638 1.00 84.56 98 ASP A C 1
ATOM 755 O O . ASP A 1 98 ? 24.080 1.226 9.054 1.00 84.56 98 ASP A O 1
ATOM 759 N N . VAL A 1 99 ? 25.750 2.221 10.180 1.00 80.75 99 VAL A N 1
ATOM 760 C CA . VAL A 1 99 ? 25.217 3.590 10.224 1.00 80.75 99 VAL A CA 1
ATOM 761 C C . VAL A 1 99 ? 24.762 4.053 8.841 1.00 80.75 99 VAL A C 1
ATOM 763 O O . VAL A 1 99 ? 23.639 4.528 8.700 1.00 80.75 99 VAL A O 1
ATOM 766 N N . GLY A 1 100 ? 25.573 3.819 7.803 1.00 82.25 100 GLY A N 1
ATOM 767 C CA . GLY A 1 100 ? 25.225 4.218 6.435 1.00 82.25 100 GLY A CA 1
ATOM 768 C C . GLY A 1 100 ? 23.985 3.503 5.879 1.00 82.25 100 GLY A C 1
ATOM 769 O O . GLY A 1 100 ? 23.230 4.082 5.101 1.00 82.25 100 GLY A O 1
ATOM 770 N N . TYR A 1 101 ? 23.724 2.263 6.307 1.00 83.75 101 TYR A N 1
ATOM 771 C CA . TYR A 1 101 ? 22.491 1.560 5.944 1.00 83.75 101 TYR A CA 1
ATOM 772 C C . TYR A 1 101 ? 21.281 2.168 6.662 1.00 83.75 101 TYR A C 1
ATOM 774 O O . TYR A 1 101 ? 20.223 2.331 6.058 1.00 83.75 101 TYR A O 1
ATOM 782 N N . VAL A 1 102 ? 21.429 2.499 7.948 1.00 83.81 102 VAL A N 1
ATOM 783 C CA . VAL A 1 102 ? 20.352 3.092 8.753 1.00 83.81 102 VAL A CA 1
ATOM 784 C C . VAL A 1 102 ? 19.940 4.453 8.198 1.00 83.81 102 VAL A C 1
ATOM 786 O O . VAL A 1 102 ? 18.747 4.700 8.042 1.00 83.81 102 VAL A O 1
ATOM 789 N N . GLU A 1 103 ? 20.905 5.301 7.845 1.00 85.38 103 GLU A N 1
ATOM 790 C CA . GLU A 1 103 ? 20.647 6.611 7.235 1.00 85.38 103 GLU A CA 1
ATOM 791 C C . GLU A 1 103 ? 19.925 6.475 5.891 1.00 85.38 103 GLU A C 1
ATOM 793 O O . GLU A 1 103 ? 18.915 7.140 5.660 1.00 85.38 103 GLU A O 1
ATOM 798 N N . ASN A 1 104 ? 20.381 5.562 5.024 1.00 86.12 104 ASN A N 1
ATOM 799 C CA . ASN A 1 104 ? 19.713 5.316 3.747 1.00 86.12 104 ASN A CA 1
ATOM 800 C C . ASN A 1 104 ? 18.273 4.819 3.940 1.00 86.12 104 ASN A C 1
ATOM 802 O O . ASN A 1 104 ? 17.362 5.283 3.259 1.00 86.12 104 ASN A O 1
ATOM 806 N N . GLN A 1 105 ? 18.047 3.913 4.894 1.00 84.94 105 GLN A N 1
ATOM 807 C CA . GLN A 1 105 ? 16.709 3.403 5.171 1.00 84.94 105 GLN A CA 1
ATOM 808 C C . GLN A 1 105 ? 15.783 4.499 5.711 1.00 84.94 105 GLN A C 1
ATOM 810 O O . GLN A 1 105 ? 14.633 4.580 5.288 1.00 84.94 105 GLN A O 1
ATOM 815 N N . GLN A 1 106 ? 16.273 5.362 6.605 1.00 87.06 106 GLN A N 1
ATOM 816 C CA . GLN A 1 106 ? 15.501 6.500 7.109 1.00 87.06 106 GLN A CA 1
ATOM 817 C C . GLN A 1 106 ? 15.119 7.470 5.991 1.00 87.06 106 GLN A C 1
ATOM 819 O O . GLN A 1 106 ? 13.971 7.910 5.952 1.00 87.06 106 GLN A O 1
ATOM 824 N N . GLN A 1 107 ? 16.039 7.746 5.062 1.00 88.19 107 GLN A N 1
ATOM 825 C CA . GLN A 1 107 ? 15.745 8.597 3.913 1.00 88.19 107 GLN A CA 1
ATOM 826 C C . GLN A 1 107 ? 14.670 7.975 3.014 1.00 88.19 107 GLN A C 1
ATOM 828 O O . GLN A 1 107 ? 13.695 8.644 2.695 1.00 88.19 107 GLN A O 1
ATOM 833 N N . ASN A 1 108 ? 14.774 6.679 2.699 1.00 87.44 108 ASN A N 1
ATOM 834 C CA . ASN A 1 108 ? 13.769 5.993 1.880 1.00 87.44 108 ASN A CA 1
ATOM 835 C C . ASN A 1 108 ? 12.369 6.030 2.525 1.00 87.44 108 ASN A C 1
ATOM 837 O O . ASN A 1 108 ? 11.370 6.162 1.822 1.00 87.44 108 ASN A O 1
ATOM 841 N N . ILE A 1 109 ? 12.279 5.918 3.858 1.00 89.88 109 ILE A N 1
ATOM 842 C CA . ILE A 1 109 ? 11.002 6.036 4.584 1.00 89.88 109 ILE A CA 1
ATOM 843 C C . ILE A 1 109 ? 10.462 7.467 4.500 1.00 89.88 109 ILE A C 1
ATOM 845 O O . ILE A 1 109 ? 9.269 7.641 4.261 1.00 89.88 109 ILE A O 1
ATOM 849 N N . ALA A 1 110 ? 11.313 8.477 4.704 1.00 90.62 110 ALA A N 1
ATOM 850 C CA . ALA A 1 110 ? 10.911 9.880 4.623 1.00 90.62 110 ALA A CA 1
ATOM 851 C C . ALA A 1 110 ? 10.377 10.220 3.223 1.00 90.62 110 ALA A C 1
ATOM 853 O O . ALA A 1 110 ? 9.258 10.715 3.100 1.00 90.62 110 ALA A O 1
ATOM 854 N N . ASP A 1 111 ? 11.113 9.831 2.182 1.00 90.25 111 ASP A N 1
ATOM 855 C CA . ASP A 1 111 ? 10.714 10.027 0.788 1.00 90.25 111 ASP A CA 1
ATOM 856 C C . ASP A 1 111 ? 9.381 9.316 0.489 1.00 90.25 111 ASP A C 1
ATOM 858 O O . ASP A 1 111 ? 8.493 9.875 -0.154 1.00 90.25 111 ASP A O 1
ATOM 862 N N . ALA A 1 112 ? 9.195 8.093 0.998 1.00 90.62 112 ALA A N 1
ATOM 863 C CA . ALA A 1 112 ? 7.947 7.355 0.833 1.00 90.62 112 ALA A CA 1
ATOM 864 C C . ALA A 1 112 ? 6.759 8.050 1.512 1.00 90.62 112 ALA A C 1
ATOM 866 O O . ALA A 1 112 ? 5.680 8.107 0.922 1.00 90.62 112 ALA A O 1
ATOM 867 N N . ILE A 1 113 ? 6.943 8.598 2.720 1.00 92.00 113 ILE A N 1
ATOM 868 C CA . ILE A 1 113 ? 5.908 9.360 3.436 1.00 92.00 113 ILE A CA 1
ATOM 869 C C . ILE A 1 113 ? 5.513 10.610 2.646 1.00 92.00 113 ILE A C 1
ATOM 871 O O . ILE A 1 113 ? 4.319 10.871 2.491 1.00 92.00 113 ILE A O 1
ATOM 875 N N . ASP A 1 114 ? 6.486 11.331 2.090 1.00 92.19 114 ASP A N 1
ATOM 876 C CA . ASP A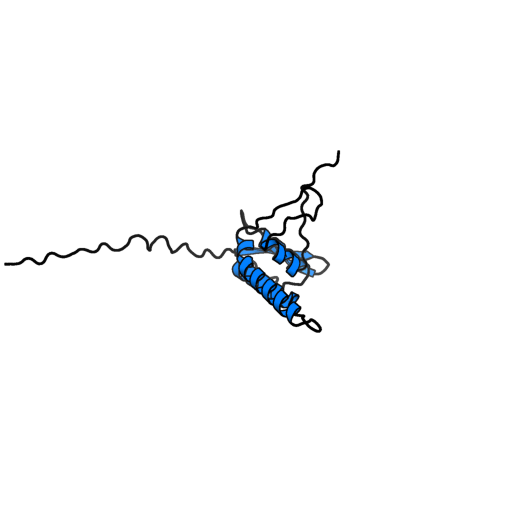 1 114 ? 6.237 12.519 1.268 1.00 92.19 114 ASP A CA 1
ATOM 877 C C . ASP A 1 114 ? 5.470 12.181 -0.024 1.00 92.19 114 ASP A C 1
ATOM 879 O O . ASP A 1 114 ? 4.688 12.989 -0.534 1.00 92.19 114 ASP A O 1
ATOM 883 N N . LEU A 1 115 ? 5.639 10.959 -0.53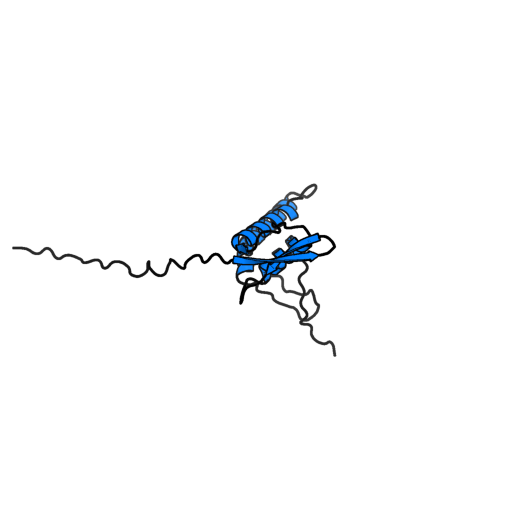9 1.00 91.56 115 LEU A N 1
ATOM 884 C CA . LEU A 1 115 ? 4.950 10.460 -1.730 1.00 91.56 115 LEU A CA 1
ATOM 885 C C . LEU A 1 115 ? 3.568 9.852 -1.446 1.00 91.56 115 LEU A C 1
ATOM 887 O O . LEU A 1 115 ? 2.751 9.786 -2.368 1.00 91.56 115 LEU A O 1
ATOM 891 N N . LEU A 1 116 ? 3.260 9.442 -0.207 1.00 91.38 116 LEU A N 1
ATOM 892 C CA . LEU A 1 116 ? 1.986 8.796 0.152 1.00 91.38 116 LEU A CA 1
ATOM 893 C C . LEU A 1 116 ? 0.732 9.533 -0.343 1.00 91.38 116 LEU A C 1
ATOM 895 O O . LEU A 1 116 ? -0.168 8.855 -0.848 1.00 91.38 116 LEU A O 1
ATOM 899 N N . PRO A 1 117 ? 0.627 10.878 -0.259 1.00 91.06 117 PRO A N 1
ATOM 900 C CA . PRO A 1 117 ? -0.553 11.589 -0.747 1.00 91.06 117 PRO A CA 1
ATOM 901 C C . PRO A 1 117 ? -0.854 11.328 -2.228 1.00 91.06 117 PRO A C 1
ATOM 903 O O . PRO A 1 117 ? -2.011 11.398 -2.635 1.00 91.06 117 PRO A O 1
ATOM 906 N N . ARG A 1 118 ? 0.149 10.964 -3.037 1.00 89.81 118 ARG A N 1
ATOM 907 C CA . ARG A 1 118 ? -0.032 10.642 -4.461 1.00 89.81 118 ARG A CA 1
ATOM 908 C C . ARG A 1 118 ? -0.817 9.348 -4.667 1.00 89.81 118 ARG A C 1
ATOM 910 O O . ARG A 1 118 ? -1.594 9.251 -5.609 1.00 89.81 118 ARG A O 1
ATOM 917 N N . LEU A 1 119 ? -0.745 8.392 -3.736 1.00 86.88 119 LEU A N 1
ATOM 918 C CA . LEU A 1 119 ? -1.593 7.191 -3.776 1.00 86.88 119 LEU A CA 1
ATOM 919 C C . LEU A 1 119 ? -3.092 7.529 -3.765 1.00 86.88 119 LEU A C 1
ATOM 921 O O . LEU A 1 119 ? -3.907 6.721 -4.220 1.00 86.88 119 LEU A O 1
ATOM 925 N N . ALA A 1 120 ? -3.448 8.710 -3.245 1.00 86.25 120 ALA A N 1
ATOM 926 C CA . ALA A 1 120 ? -4.813 9.204 -3.189 1.00 86.25 120 ALA A CA 1
ATOM 927 C C . ALA A 1 120 ? -5.303 9.873 -4.490 1.00 86.25 120 ALA A C 1
ATOM 929 O O . ALA A 1 120 ? -6.498 10.108 -4.654 1.00 86.25 120 ALA A O 1
ATOM 930 N N . THR A 1 121 ? -4.409 10.191 -5.421 1.00 84.12 121 THR A N 1
ATOM 931 C CA . THR A 1 121 ? -4.759 10.836 -6.697 1.00 84.12 121 THR A CA 1
ATOM 932 C C . THR A 1 121 ? -4.447 9.958 -7.905 1.00 84.12 121 THR A C 1
ATOM 934 O O . THR A 1 121 ? -5.027 10.162 -8.968 1.00 84.12 121 THR A O 1
ATOM 937 N N . GLY A 1 122 ? -3.590 8.953 -7.733 1.00 81.75 122 GLY A N 1
ATOM 938 C CA . GLY A 1 122 ? -3.148 8.039 -8.779 1.00 81.75 122 GLY A CA 1
ATOM 939 C C . GLY A 1 122 ? -1.629 7.903 -8.771 1.00 81.75 122 GLY A C 1
ATOM 940 O O . GLY A 1 122 ? -0.913 8.804 -8.339 1.00 81.75 122 GLY A O 1
ATOM 941 N N . ILE A 1 123 ? -1.138 6.761 -9.246 1.00 85.50 123 ILE A N 1
ATOM 942 C CA . ILE A 1 123 ? 0.297 6.528 -9.423 1.00 85.50 123 ILE A CA 1
ATOM 943 C C . ILE A 1 123 ? 0.615 6.416 -10.905 1.00 85.50 123 ILE A C 1
ATOM 945 O O . ILE A 1 123 ? -0.126 5.769 -11.649 1.00 85.50 123 ILE A O 1
ATOM 949 N N . ASP A 1 124 ? 1.731 7.013 -11.303 1.00 83.38 124 ASP A N 1
ATOM 950 C CA . ASP A 1 124 ? 2.299 6.805 -12.623 1.00 83.38 124 ASP A CA 1
ATOM 951 C C . ASP A 1 124 ? 3.203 5.572 -12.565 1.00 83.38 124 ASP A C 1
ATOM 953 O O . ASP A 1 124 ? 4.158 5.496 -11.787 1.00 83.38 124 ASP A O 1
ATOM 957 N N . VAL A 1 125 ? 2.870 4.576 -13.383 1.00 87.56 125 VAL A N 1
ATOM 958 C CA . VAL A 1 125 ? 3.663 3.356 -13.542 1.00 87.56 125 VAL A CA 1
ATOM 959 C C . VAL A 1 125 ? 4.088 3.239 -14.991 1.00 87.56 125 VAL A C 1
ATOM 961 O O . VAL A 1 125 ? 3.278 3.423 -15.901 1.00 87.56 125 VAL A O 1
ATOM 964 N N . ASN A 1 126 ? 5.357 2.911 -15.210 1.00 91.56 126 ASN A N 1
ATOM 965 C CA . ASN A 1 126 ? 5.850 2.582 -16.536 1.00 91.56 126 ASN A CA 1
ATOM 966 C C . ASN A 1 126 ? 6.193 1.092 -16.588 1.00 91.56 126 ASN A C 1
ATOM 968 O O . ASN A 1 126 ? 7.024 0.607 -15.823 1.00 91.56 126 ASN A O 1
ATOM 972 N N . LEU A 1 127 ? 5.505 0.366 -17.463 1.00 94.19 127 LEU A N 1
ATOM 973 C CA . LEU A 1 127 ? 5.586 -1.089 -17.574 1.00 94.19 127 LEU A CA 1
ATOM 974 C C . LEU A 1 127 ? 6.620 -1.470 -18.631 1.00 94.19 127 LEU A C 1
ATOM 976 O O . LEU A 1 127 ? 6.718 -0.816 -19.671 1.00 94.19 127 LEU A O 1
ATOM 980 N N . LYS A 1 128 ? 7.316 -2.588 -18.435 1.00 94.62 128 LYS A N 1
ATOM 981 C CA . LYS A 1 128 ? 8.039 -3.257 -19.518 1.00 94.62 128 LYS A CA 1
ATOM 982 C C . LYS A 1 128 ? 7.267 -4.498 -19.933 1.00 94.62 128 LYS A C 1
ATOM 984 O O . LYS A 1 128 ? 6.913 -5.330 -19.114 1.00 94.62 128 LYS A O 1
ATOM 989 N N . PHE A 1 129 ? 7.044 -4.677 -21.229 1.00 96.38 129 PHE A N 1
ATOM 990 C CA . PHE A 1 129 ? 6.181 -5.750 -21.747 1.00 96.38 129 PHE A CA 1
ATOM 991 C C . PHE A 1 129 ? 6.840 -7.146 -21.786 1.00 96.38 129 PHE A C 1
ATOM 993 O O . PHE A 1 129 ? 6.479 -7.987 -22.610 1.00 96.38 129 PHE A O 1
ATOM 1000 N N . THR A 1 130 ? 7.840 -7.376 -20.937 1.00 95.31 130 THR A N 1
ATOM 1001 C CA . THR A 1 130 ? 8.767 -8.519 -20.936 1.00 95.31 130 THR A CA 1
ATOM 1002 C C . THR A 1 130 ? 8.432 -9.569 -19.877 1.00 95.31 130 THR A C 1
ATOM 1004 O O . THR A 1 130 ? 8.586 -10.762 -20.139 1.00 95.31 130 THR A O 1
ATOM 1007 N N . ARG A 1 131 ? 7.996 -9.164 -18.677 1.00 95.50 131 ARG A N 1
ATOM 1008 C CA . ARG A 1 131 ? 7.625 -10.057 -17.559 1.00 95.50 131 ARG A CA 1
ATOM 1009 C C . ARG A 1 131 ? 6.459 -9.454 -16.778 1.00 95.50 131 ARG A C 1
ATOM 1011 O O . ARG A 1 131 ? 6.133 -8.302 -16.984 1.00 95.50 131 ARG A O 1
ATOM 1018 N N . ILE A 1 132 ? 5.852 -10.219 -15.871 1.00 96.50 132 ILE A N 1
ATOM 1019 C CA . ILE A 1 132 ? 4.733 -9.740 -15.035 1.00 96.50 132 ILE A CA 1
ATOM 1020 C C . ILE A 1 132 ? 5.145 -8.723 -13.964 1.00 96.50 132 ILE A C 1
ATOM 1022 O O . ILE A 1 132 ? 4.290 -8.030 -13.429 1.00 96.50 132 ILE A O 1
ATOM 1026 N N . ASP A 1 133 ? 6.423 -8.693 -13.597 1.00 95.06 133 ASP A N 1
ATOM 1027 C CA . ASP A 1 133 ? 7.008 -7.934 -12.489 1.00 95.06 133 ASP A CA 1
ATOM 1028 C C . ASP A 1 133 ? 7.973 -6.844 -12.983 1.00 95.06 133 ASP A C 1
ATOM 1030 O O . ASP A 1 133 ? 8.783 -6.340 -12.208 1.00 95.06 133 ASP A O 1
ATOM 1034 N N . ASP A 1 134 ? 7.931 -6.500 -14.275 1.00 94.69 134 ASP A N 1
ATOM 1035 C CA . ASP A 1 134 ? 8.928 -5.626 -14.893 1.00 94.69 134 ASP A CA 1
ATOM 1036 C C . ASP A 1 134 ? 8.395 -4.201 -15.071 1.00 94.69 134 ASP A C 1
ATOM 1038 O O . ASP A 1 134 ? 7.605 -3.897 -15.964 1.00 94.69 134 ASP A O 1
ATOM 1042 N N . PHE A 1 135 ? 8.867 -3.309 -14.206 1.00 93.75 135 PHE A N 1
ATOM 1043 C CA . PHE A 1 135 ? 8.528 -1.891 -14.196 1.00 93.75 135 PHE A CA 1
ATOM 1044 C C . PHE A 1 135 ? 9.803 -1.057 -14.383 1.00 93.75 135 PHE A C 1
ATOM 1046 O O . PHE A 1 135 ? 10.910 -1.472 -14.019 1.00 93.75 135 PHE A O 1
ATOM 1053 N N . GLU A 1 136 ? 9.683 0.134 -14.966 1.00 92.25 136 GLU A N 1
ATOM 1054 C CA . GLU A 1 136 ? 10.684 1.172 -14.722 1.00 92.25 136 GLU A CA 1
ATOM 1055 C C . GLU A 1 136 ? 10.526 1.661 -13.283 1.00 92.25 136 GLU A C 1
ATOM 1057 O O . GLU A 1 136 ? 9.410 1.842 -12.795 1.00 92.25 136 GLU A O 1
ATOM 1062 N N . PHE A 1 137 ? 11.649 1.860 -12.598 1.00 85.75 137 PHE A N 1
ATOM 1063 C CA . PHE A 1 137 ? 11.624 2.357 -11.234 1.00 85.75 137 PHE A CA 1
ATOM 1064 C C . PHE A 1 137 ? 11.039 3.774 -11.199 1.00 85.75 137 PHE A C 1
ATOM 1066 O O . PHE A 1 137 ? 11.609 4.698 -11.780 1.00 85.75 137 PHE A O 1
ATOM 1073 N N . THR A 1 138 ? 9.933 3.942 -10.475 1.00 85.75 138 THR A N 1
ATOM 1074 C CA . THR A 1 138 ? 9.407 5.251 -10.075 1.00 85.75 138 THR A CA 1
ATOM 1075 C C . THR A 1 138 ? 9.419 5.361 -8.549 1.00 85.75 138 THR A C 1
ATOM 1077 O O . THR A 1 138 ? 9.238 4.347 -7.867 1.00 85.75 138 THR A O 1
ATOM 1080 N N . PRO A 1 139 ? 9.621 6.564 -7.980 1.00 85.25 139 PRO A N 1
ATOM 1081 C CA . PRO A 1 139 ? 9.604 6.755 -6.528 1.00 85.25 139 PRO A CA 1
ATOM 1082 C C . PRO A 1 139 ? 8.327 6.227 -5.849 1.00 85.25 139 PRO A C 1
ATOM 1084 O O . PRO A 1 139 ? 8.378 5.679 -4.754 1.00 85.25 139 PRO A O 1
ATOM 1087 N N . GLU A 1 140 ? 7.175 6.325 -6.510 1.00 83.50 140 GLU A N 1
ATOM 1088 C CA . GLU A 1 140 ? 5.884 5.843 -6.011 1.00 83.50 140 GLU A CA 1
ATOM 1089 C C . GLU A 1 140 ? 5.841 4.318 -5.889 1.00 83.50 140 GLU A C 1
ATOM 1091 O O . GLU A 1 140 ? 5.208 3.792 -4.971 1.00 83.50 140 GLU A O 1
ATOM 1096 N N . CYS A 1 141 ? 6.531 3.603 -6.786 1.00 87.62 141 CYS A N 1
ATOM 1097 C CA . CYS A 1 141 ? 6.637 2.149 -6.714 1.00 87.62 141 CYS A CA 1
ATOM 1098 C C . CYS A 1 141 ? 7.426 1.699 -5.475 1.00 87.62 141 CYS A C 1
ATOM 1100 O O . CYS A 1 141 ? 7.122 0.645 -4.921 1.00 87.62 141 CYS A O 1
ATOM 1102 N N . ALA A 1 142 ? 8.356 2.520 -4.970 1.00 88.19 142 ALA A N 1
ATOM 1103 C CA . ALA A 1 142 ? 9.146 2.186 -3.784 1.00 88.19 142 ALA A CA 1
ATOM 1104 C C . ALA A 1 142 ? 8.285 1.999 -2.518 1.00 88.19 142 ALA A C 1
ATOM 1106 O O . ALA A 1 142 ? 8.676 1.272 -1.606 1.00 88.19 142 ALA A O 1
ATOM 1107 N N . ILE A 1 143 ? 7.086 2.597 -2.462 1.00 92.00 143 ILE A N 1
ATOM 1108 C CA . ILE A 1 143 ? 6.140 2.388 -1.354 1.00 92.00 143 ILE A CA 1
ATOM 1109 C C . ILE A 1 143 ? 5.706 0.917 -1.276 1.00 92.00 143 ILE A C 1
ATOM 1111 O O . ILE A 1 143 ? 5.559 0.373 -0.181 1.00 92.00 143 ILE A O 1
ATOM 1115 N N . PHE A 1 144 ? 5.518 0.261 -2.424 1.00 93.12 144 PHE A N 1
ATOM 1116 C CA . PHE A 1 144 ? 5.139 -1.150 -2.487 1.00 93.12 144 PHE A CA 1
ATOM 1117 C C . PHE A 1 144 ? 6.269 -2.045 -1.966 1.00 93.12 144 PHE A C 1
ATOM 1119 O O . PHE A 1 144 ? 6.012 -2.927 -1.143 1.00 93.12 144 PHE A O 1
ATOM 1126 N N . ASP A 1 145 ? 7.514 -1.748 -2.347 1.00 90.44 145 ASP A N 1
ATOM 1127 C CA . ASP A 1 145 ? 8.703 -2.464 -1.874 1.00 90.44 145 ASP A CA 1
ATOM 1128 C C . ASP A 1 145 ? 8.886 -2.323 -0.353 1.00 90.44 145 ASP A C 1
ATOM 1130 O O . ASP A 1 145 ? 9.080 -3.316 0.350 1.00 90.44 145 ASP A O 1
ATOM 1134 N N . LEU A 1 146 ? 8.745 -1.106 0.187 1.00 92.19 146 LEU A N 1
ATOM 1135 C CA . LEU A 1 146 ? 8.860 -0.832 1.628 1.00 92.19 146 LEU A CA 1
ATOM 1136 C C . LEU A 1 146 ? 7.756 -1.491 2.472 1.00 92.19 146 LEU A C 1
ATOM 1138 O O . LEU A 1 146 ? 7.926 -1.654 3.684 1.00 92.19 146 LEU A O 1
ATOM 1142 N N . LEU A 1 147 ? 6.630 -1.853 1.851 1.00 94.25 147 LEU A N 1
ATOM 1143 C CA . LEU A 1 147 ? 5.513 -2.570 2.473 1.00 94.25 147 LEU A CA 1
ATOM 1144 C C . LEU A 1 147 ? 5.532 -4.080 2.199 1.00 94.25 147 LEU A C 1
ATOM 1146 O O . LEU A 1 147 ? 4.633 -4.785 2.670 1.00 94.25 147 LEU A O 1
ATOM 1150 N N . ASP A 1 148 ? 6.532 -4.581 1.467 1.00 94.19 148 ASP A N 1
ATOM 1151 C CA . ASP A 1 148 ? 6.630 -5.980 1.034 1.00 94.19 148 ASP A CA 1
ATOM 1152 C C . ASP A 1 148 ? 5.375 -6.437 0.257 1.00 94.19 148 ASP A C 1
ATOM 1154 O O . ASP A 1 148 ? 4.778 -7.500 0.489 1.00 94.19 148 ASP A O 1
ATOM 1158 N N . ILE A 1 149 ? 4.899 -5.572 -0.643 1.00 95.94 149 ILE A N 1
ATOM 1159 C CA . ILE A 1 149 ? 3.759 -5.822 -1.528 1.00 95.94 149 ILE A CA 1
ATOM 1160 C C . ILE A 1 149 ? 4.290 -5.912 -2.960 1.00 95.94 149 ILE A C 1
ATOM 1162 O O . ILE A 1 149 ? 4.675 -4.893 -3.519 1.00 95.94 149 ILE A O 1
ATOM 1166 N N . PRO A 1 150 ? 4.287 -7.092 -3.599 1.00 94.75 150 PRO A N 1
ATOM 1167 C CA . PRO A 1 150 ? 4.715 -7.184 -4.987 1.00 94.75 150 PRO A CA 1
ATOM 1168 C C . PRO A 1 150 ? 3.698 -6.509 -5.920 1.00 94.75 150 PRO A C 1
ATOM 1170 O O . PRO A 1 150 ? 2.486 -6.707 -5.779 1.00 94.75 150 PRO A O 1
ATOM 1173 N N . LEU A 1 151 ? 4.198 -5.745 -6.891 1.00 93.69 151 LEU A N 1
ATOM 1174 C CA . LEU A 1 151 ? 3.409 -5.129 -7.957 1.00 93.69 151 LEU A CA 1
ATOM 1175 C C . LEU A 1 151 ? 3.513 -5.972 -9.236 1.00 93.69 151 LEU A C 1
ATOM 1177 O O . LEU A 1 151 ? 4.596 -6.430 -9.594 1.00 93.69 151 LEU A O 1
ATOM 1181 N N . TYR A 1 152 ? 2.388 -6.178 -9.926 1.00 95.44 152 TYR A N 1
ATOM 1182 C CA . TYR A 1 152 ? 2.331 -6.995 -11.141 1.00 95.44 152 TYR A CA 1
ATOM 1183 C C . TYR A 1 152 ? 1.500 -6.341 -12.249 1.00 95.44 152 TYR A C 1
ATOM 1185 O O . TYR A 1 152 ? 0.562 -5.593 -11.972 1.00 95.44 152 TYR A O 1
ATOM 1193 N N . HIS A 1 153 ? 1.791 -6.687 -13.503 1.00 95.62 153 HIS A N 1
ATOM 1194 C CA . HIS A 1 153 ? 0.963 -6.380 -14.669 1.00 95.62 153 HIS A CA 1
ATOM 1195 C C . HIS A 1 153 ? 0.816 -7.597 -15.596 1.00 95.62 153 HIS A C 1
ATOM 1197 O O . HIS A 1 153 ? 1.637 -8.510 -15.610 1.00 95.62 153 HIS A O 1
ATOM 1203 N N . GLY A 1 154 ? -0.262 -7.614 -16.385 1.00 96.31 154 GLY A N 1
ATOM 1204 C CA . GLY A 1 154 ? -0.522 -8.649 -17.398 1.00 96.31 154 GLY A CA 1
ATOM 1205 C C . GLY A 1 154 ? -0.190 -8.216 -18.826 1.00 96.31 154 GLY A C 1
ATOM 1206 O O . GLY A 1 154 ? -0.439 -8.962 -19.768 1.00 96.31 154 GLY A O 1
ATOM 1207 N N . TRP A 1 155 ? 0.322 -6.996 -19.004 1.00 96.50 155 TRP A N 1
ATOM 1208 C CA . TRP A 1 155 ? 0.630 -6.454 -20.324 1.00 96.50 155 TRP A CA 1
ATOM 1209 C C . TRP A 1 155 ? 1.981 -6.986 -20.810 1.00 96.50 155 TRP A C 1
ATOM 1211 O O . TRP A 1 155 ? 3.018 -6.382 -20.560 1.00 96.50 155 TRP A O 1
ATOM 1221 N N . ILE A 1 156 ? 1.957 -8.147 -21.458 1.00 96.50 156 ILE A N 1
ATOM 1222 C CA . ILE A 1 156 ? 3.140 -8.853 -21.964 1.00 96.50 156 ILE A CA 1
ATOM 1223 C C . ILE A 1 156 ? 2.966 -9.051 -23.467 1.00 96.50 156 ILE A C 1
ATOM 1225 O O . ILE A 1 156 ? 1.858 -9.334 -23.926 1.00 96.50 156 ILE A O 1
ATOM 1229 N N . VAL A 1 157 ? 4.043 -8.886 -24.237 1.00 95.38 157 VAL A N 1
ATOM 1230 C CA . VAL A 1 157 ? 4.026 -9.212 -25.670 1.00 95.38 157 VAL A CA 1
ATOM 1231 C C . VAL A 1 157 ? 3.882 -10.723 -25.831 1.00 95.38 157 VAL A C 1
ATOM 1233 O O . VAL A 1 157 ? 4.636 -11.482 -25.222 1.00 95.38 157 VAL A O 1
ATOM 1236 N N . ASP A 1 158 ? 2.920 -11.156 -26.650 1.00 93.94 158 ASP A N 1
ATOM 1237 C CA . ASP A 1 158 ? 2.811 -12.565 -27.033 1.00 93.94 158 ASP A CA 1
ATOM 1238 C C . ASP A 1 158 ? 4.107 -12.980 -27.751 1.00 93.94 158 ASP A C 1
ATOM 1240 O O . ASP A 1 158 ? 4.494 -12.323 -28.719 1.00 93.94 158 ASP A O 1
ATOM 1244 N N . PRO A 1 159 ? 4.826 -14.013 -27.279 1.00 91.00 159 PRO A N 1
ATOM 1245 C CA . PRO A 1 159 ? 6.062 -14.448 -27.919 1.00 91.00 159 PRO A CA 1
ATOM 1246 C C . PRO A 1 159 ? 5.871 -15.078 -29.314 1.00 91.00 159 P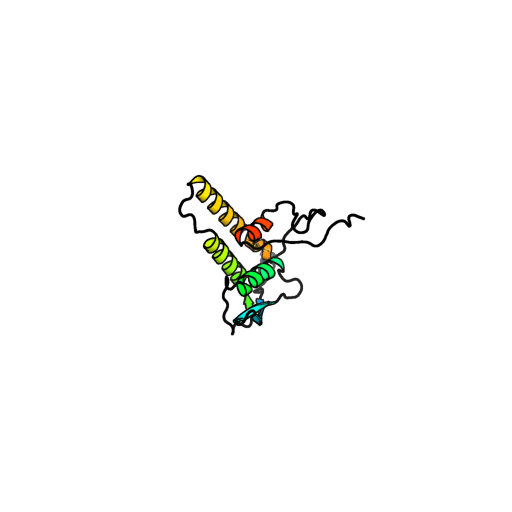RO A C 1
ATOM 1248 O O . PRO A 1 159 ? 6.884 -15.416 -29.932 1.00 91.00 159 PRO A O 1
ATOM 1251 N N . GLN A 1 160 ? 4.630 -15.291 -29.780 1.00 87.12 160 GLN A N 1
ATOM 1252 C CA . GLN A 1 160 ? 4.295 -15.948 -31.057 1.00 87.12 160 GLN A CA 1
ATOM 1253 C C . GLN A 1 160 ? 4.087 -14.989 -32.233 1.00 87.12 160 GLN A C 1
ATOM 1255 O O . GLN A 1 160 ? 3.449 -13.928 -32.057 1.00 87.12 160 GLN A O 1
#

pLDDT: mean 84.22, std 17.59, range [38.25, 98.12]

Organism: Trifolium pratense (NCBI:txid57577)

InterPro domains:
  IPR007518 MINDY deubiquitinase [PTHR18063] (13-160)
  IPR033979 MINDY deubiquitinase domain [PF04424] (27-160)

Radius of gyration: 23.26 Å; chains: 1; bounding box: 45×94×46 Å

Sequence (160 aa):
MDMAASSSSSPPTDDLQQQQQLKEFLHKTKSIHFLGRTTPIVLQNDNGPCPLLAICNVLLLRNQLSLSLDIAEISQERLLSLVAERLIDSNSNVNNKDVGYVENQQQNIADAIDLLPRLATGIDVNLKFTRIDDFEFTPECAIFDLLDIPLYHGWIVDPQ

Secondary structure (DSSP, 8-state):
---------PPPTTTTSS-------EEEEEEEEETTEEEEEEPPPTT--HHHHHHHHHHHHTTSS---TT--EEEHHHHHHHHHHHHHHHH---TT--HHHHHHHHHHHHHHHHHGGGGGT----EE-TTSTT-EE--TTTHHHHHTT------------

Foldseek 3Di:
DDDDDDDDDDDDPPPVVPCPPPPQPKWFWDFDQAPNDTFIATDADVLWLVQLSVLLRVCRNVVNFDDDPPDGIDGPVVSLVRLL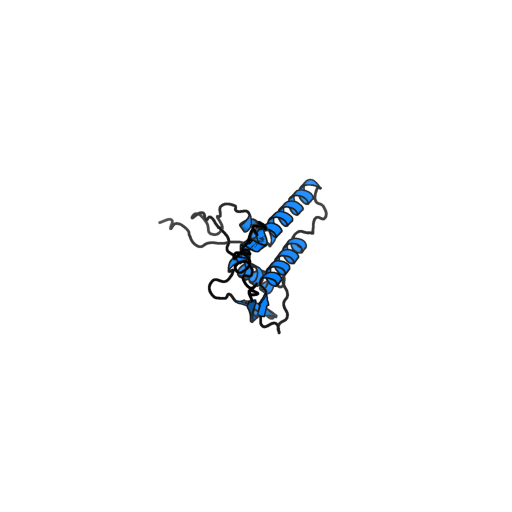VSLCVLQVPCPPHDPVVNVVSVVLSVLQNVCSVVSGNDDDWAADQDAQQGTDDDSPVSSCVSNVHGHTDPNHDDPD